Protein AF-A0A554FVM1-F1 (afdb_monomer_lite)

Secondary structure (DSSP, 8-state):
----------S-THHHHHHHHHHSTT--HHHHHHHHHHHHHHHHHHHHIIIIIHHHS-HHHHHHHHHHHHHHHHHHHHHHHHHHHH-SHHHHHHHHHHHHHHHHHHHHSPP----

Foldseek 3Di:
DDDPPPDPDDLPLLLVVLVCLLPDPPRDPLLNVLSVLLNVLSVVLVVCCVPAVVVPHDPVVNVVSSVLSSVLSVQLVVCVVCCVPVNCPSNSVSSVVSSVSSVVVVVPGDDPDDD

Structure (mmCIF, N/CA/C/O backbone):
data_AF-A0A554FVM1-F1
#
_entry.id   AF-A0A554FVM1-F1
#
loop_
_atom_site.group_PDB
_atom_site.id
_atom_site.type_symbol
_atom_site.label_atom_id
_atom_site.label_alt_id
_atom_site.label_comp_id
_atom_site.label_asym_id
_atom_site.label_entity_id
_atom_site.label_seq_id
_atom_site.pdbx_PDB_ins_code
_atom_site.Cartn_x
_atom_site.Cartn_y
_atom_site.Cartn_z
_atom_site.occupancy
_atom_site.B_iso_or_equiv
_atom_site.auth_seq_id
_atom_site.auth_comp_id
_atom_site.auth_asym_id
_atom_site.auth_atom_id
_atom_site.pdbx_PDB_model_num
ATOM 1 N N . MET A 1 1 ? -6.309 37.032 -1.388 1.00 38.69 1 MET A N 1
ATOM 2 C CA . MET A 1 1 ? -5.911 36.018 -2.388 1.00 38.69 1 MET A CA 1
ATOM 3 C C . MET A 1 1 ? -6.063 34.663 -1.726 1.00 38.69 1 MET A C 1
ATOM 5 O O . MET A 1 1 ? -5.472 34.446 -0.675 1.00 38.69 1 MET A O 1
ATOM 9 N N . GLY A 1 2 ? -7.016 33.871 -2.220 1.00 38.38 2 GLY A N 1
ATOM 10 C CA . GLY A 1 2 ? -7.558 32.701 -1.531 1.00 38.38 2 GLY A CA 1
ATOM 11 C C . GLY A 1 2 ? -6.527 31.593 -1.371 1.00 38.38 2 GLY A C 1
ATOM 12 O O . GLY A 1 2 ? -5.893 31.194 -2.341 1.00 38.38 2 GLY A O 1
ATOM 13 N N . LYS A 1 3 ? -6.384 31.103 -0.137 1.00 37.88 3 LYS A N 1
ATOM 14 C CA . LYS A 1 3 ? -5.730 29.831 0.161 1.00 37.88 3 LYS A CA 1
ATOM 15 C C . LYS A 1 3 ? -6.558 28.744 -0.522 1.00 37.88 3 LYS A C 1
ATOM 17 O O . LYS A 1 3 ? -7.665 28.456 -0.075 1.00 37.88 3 LYS A O 1
ATOM 22 N N . THR A 1 4 ? -6.075 28.196 -1.630 1.00 41.84 4 THR A N 1
ATOM 23 C CA . THR A 1 4 ? -6.631 26.963 -2.183 1.00 41.84 4 THR A CA 1
ATOM 24 C C . THR A 1 4 ? -6.373 25.870 -1.162 1.00 41.84 4 THR A C 1
ATOM 26 O O . THR A 1 4 ? -5.221 25.527 -0.902 1.00 41.84 4 THR A O 1
ATOM 29 N N . ALA A 1 5 ? -7.449 25.396 -0.539 1.00 42.16 5 ALA A N 1
ATOM 30 C CA . ALA A 1 5 ? -7.459 24.162 0.219 1.00 42.16 5 ALA A CA 1
ATOM 31 C C . ALA A 1 5 ? -6.866 23.073 -0.681 1.00 42.16 5 ALA A C 1
ATOM 33 O O . ALA A 1 5 ? -7.469 22.712 -1.692 1.00 42.16 5 ALA A O 1
ATOM 34 N N . GLN A 1 6 ? -5.645 22.633 -0.371 1.00 41.78 6 GLN A N 1
ATOM 35 C CA . GLN A 1 6 ? -5.111 21.412 -0.952 1.00 41.78 6 GLN A CA 1
ATOM 36 C C . GLN A 1 6 ? -6.034 20.290 -0.496 1.00 41.78 6 GLN A C 1
ATOM 38 O O . GLN A 1 6 ? -6.340 20.169 0.690 1.00 41.78 6 GLN A O 1
ATOM 43 N N . SER A 1 7 ? -6.565 19.592 -1.491 1.00 36.59 7 SER A N 1
ATOM 44 C CA . SER A 1 7 ? -7.558 18.544 -1.376 1.00 36.59 7 SER A CA 1
ATOM 45 C C . SER A 1 7 ? -7.249 17.618 -0.210 1.00 36.59 7 SER A C 1
ATOM 47 O O . SER A 1 7 ? -6.188 17.008 -0.143 1.00 36.59 7 SER A O 1
ATOM 49 N N . ASN A 1 8 ? -8.219 17.524 0.688 1.00 40.12 8 ASN A N 1
ATOM 50 C CA . ASN A 1 8 ? -8.319 16.496 1.704 1.00 40.12 8 ASN A CA 1
ATOM 51 C C . ASN A 1 8 ? -8.626 15.169 0.973 1.00 40.12 8 ASN A C 1
ATOM 53 O O . ASN A 1 8 ? -9.784 14.758 0.907 1.00 40.12 8 ASN A O 1
ATOM 57 N N . GLU A 1 9 ? -7.642 14.577 0.289 1.00 41.75 9 GLU A N 1
ATOM 58 C CA . GLU A 1 9 ? -7.761 13.211 -0.228 1.00 41.75 9 GLU A CA 1
ATOM 59 C C . GLU A 1 9 ? -7.440 12.241 0.915 1.00 41.75 9 GLU A C 1
ATOM 61 O O . GLU A 1 9 ? -6.443 12.379 1.612 1.00 41.75 9 GLU A O 1
ATOM 66 N N . SER A 1 10 ? -8.390 11.337 1.149 1.00 41.72 10 SER A N 1
ATOM 67 C CA . SER A 1 10 ? -8.428 10.334 2.216 1.00 41.72 10 SER A CA 1
ATOM 68 C C . SER A 1 10 ? -7.148 9.478 2.281 1.00 41.72 10 SER A C 1
ATOM 70 O O . SER A 1 10 ? -6.550 9.268 1.226 1.00 41.72 10 SER A O 1
ATOM 72 N N . PRO A 1 11 ? -6.807 8.911 3.461 1.00 43.34 11 PRO A N 1
ATOM 73 C CA . PRO A 1 11 ? -5.631 8.056 3.758 1.00 43.34 11 PRO A CA 1
ATOM 74 C C . PRO A 1 11 ? -5.548 6.697 3.017 1.00 43.34 11 PRO A C 1
ATOM 76 O O . PRO A 1 11 ? -5.042 5.734 3.575 1.00 43.34 11 PRO A O 1
ATOM 79 N N . PHE A 1 12 ? -6.100 6.613 1.802 1.00 50.78 12 PHE A N 1
ATOM 80 C CA . PHE A 1 12 ? -6.219 5.412 0.958 1.00 50.78 12 PHE A CA 1
ATOM 81 C C . PHE A 1 12 ? -5.737 5.703 -0.470 1.00 50.78 12 PHE A C 1
ATOM 83 O O . PHE A 1 12 ? -6.337 5.276 -1.467 1.00 50.78 12 PHE A O 1
ATOM 90 N N . GLY A 1 13 ? -4.681 6.514 -0.597 1.00 63.88 13 GLY A N 1
ATOM 91 C CA . GLY A 1 13 ? -4.123 6.939 -1.885 1.00 63.88 13 GLY A CA 1
ATOM 92 C C . GLY A 1 13 ? -3.671 5.759 -2.755 1.00 63.88 13 GLY A C 1
ATOM 93 O O . GLY A 1 13 ? -3.653 5.847 -3.992 1.00 63.88 13 GLY A O 1
ATOM 94 N N . LEU A 1 14 ? -3.400 4.617 -2.122 1.00 80.31 14 LEU A N 1
ATOM 95 C CA . LEU A 1 14 ? -3.029 3.373 -2.783 1.00 80.31 14 LEU A CA 1
ATOM 96 C C . LEU A 1 14 ? -4.122 2.815 -3.703 1.00 80.31 14 LEU A C 1
ATOM 98 O O . LEU A 1 14 ? -3.792 2.307 -4.777 1.00 80.31 14 LEU A O 1
ATOM 102 N N . GLN A 1 15 ? -5.409 2.981 -3.387 1.00 83.75 15 GLN A N 1
ATOM 103 C CA . GLN A 1 15 ? -6.500 2.396 -4.186 1.00 83.75 15 GLN A CA 1
ATOM 104 C C . GLN A 1 15 ? -6.562 2.935 -5.620 1.00 83.75 15 GLN A C 1
ATOM 106 O O . GLN A 1 15 ? -7.001 2.242 -6.536 1.00 83.75 15 GLN A O 1
ATOM 111 N N . LYS A 1 16 ? -6.097 4.168 -5.847 1.00 86.31 16 LYS A N 1
ATOM 112 C CA . LYS A 1 16 ? -5.977 4.742 -7.198 1.00 86.31 16 LYS A CA 1
ATOM 113 C C . LYS A 1 16 ? -4.613 4.450 -7.819 1.00 86.31 16 LYS A C 1
ATOM 115 O O . LYS A 1 16 ? -4.507 4.269 -9.034 1.00 86.31 16 LYS A O 1
ATOM 120 N N . LEU A 1 17 ? -3.566 4.432 -6.997 1.00 90.88 17 LEU A N 1
ATOM 121 C CA . LEU A 1 17 ? -2.189 4.300 -7.447 1.00 90.88 17 LEU A CA 1
ATOM 122 C C . LEU A 1 17 ? -1.836 2.862 -7.855 1.00 90.88 17 LEU A C 1
ATOM 124 O O . LEU A 1 17 ? -1.295 2.655 -8.940 1.00 90.88 17 LEU A O 1
ATOM 128 N N . LEU A 1 18 ? -2.156 1.869 -7.025 1.00 94.50 18 LEU A N 1
ATOM 129 C CA . LEU A 1 18 ? -1.781 0.469 -7.241 1.00 94.50 18 LEU A CA 1
ATOM 130 C C . LEU A 1 18 ? -2.378 -0.114 -8.536 1.00 94.50 18 LEU A C 1
ATOM 132 O O . LEU A 1 18 ? -1.616 -0.702 -9.311 1.00 94.50 18 LEU A O 1
ATOM 136 N N . PRO A 1 19 ? -3.665 0.114 -8.887 1.00 94.50 19 PRO A N 1
ATOM 137 C CA . PRO A 1 19 ? -4.202 -0.310 -10.185 1.00 94.50 19 PRO A CA 1
ATOM 138 C C . PRO A 1 19 ? -3.488 0.315 -11.380 1.00 94.50 19 PRO A C 1
ATOM 140 O O . PRO A 1 19 ? -3.272 -0.338 -12.406 1.00 94.50 19 PRO A O 1
ATOM 143 N N . ARG A 1 20 ? -3.068 1.575 -11.242 1.00 93.19 20 ARG A N 1
ATOM 144 C CA . ARG A 1 20 ? -2.275 2.251 -12.264 1.00 93.19 20 ARG A CA 1
ATOM 145 C C . ARG A 1 20 ? -0.891 1.617 -12.400 1.00 93.19 20 ARG A C 1
ATOM 147 O O . ARG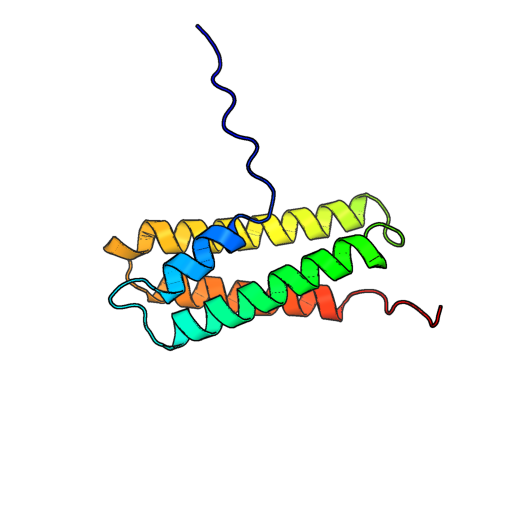 A 1 20 ? -0.445 1.415 -13.522 1.00 93.19 20 ARG A O 1
ATOM 154 N N . MET A 1 21 ? -0.240 1.241 -11.296 1.00 93.94 21 MET A N 1
ATOM 155 C CA . MET A 1 21 ? 1.044 0.529 -11.352 1.00 93.94 21 MET A CA 1
ATOM 156 C C . MET A 1 21 ? 0.930 -0.808 -12.086 1.00 93.94 21 MET A C 1
ATOM 158 O O . MET A 1 21 ? 1.782 -1.128 -12.912 1.00 93.94 21 MET A O 1
ATOM 162 N N . MET A 1 22 ? -0.136 -1.568 -11.817 1.00 95.56 22 MET A N 1
ATOM 163 C CA . MET A 1 22 ? -0.369 -2.886 -12.422 1.00 95.56 22 MET A CA 1
ATOM 164 C C . MET A 1 22 ? -0.598 -2.833 -13.938 1.00 95.56 22 MET A C 1
ATOM 166 O O . MET A 1 22 ? -0.376 -3.823 -14.630 1.00 95.56 22 MET A O 1
ATOM 170 N N . THR A 1 23 ? -1.057 -1.691 -14.451 1.00 94.62 23 THR A N 1
ATOM 171 C CA . THR A 1 23 ? -1.387 -1.491 -15.870 1.00 94.62 23 THR A CA 1
ATOM 172 C C . THR A 1 23 ? -0.339 -0.666 -16.622 1.00 94.62 23 THR A C 1
ATOM 174 O O . THR A 1 23 ? -0.468 -0.461 -17.829 1.00 94.62 23 THR A O 1
ATOM 177 N N . GLU A 1 24 ? 0.715 -0.212 -15.940 1.00 94.25 24 GLU A N 1
ATOM 178 C CA . GLU A 1 24 ? 1.754 0.628 -16.528 1.00 94.25 24 GLU A CA 1
ATOM 179 C C . GLU A 1 24 ? 2.640 -0.167 -17.505 1.00 94.25 24 GLU A C 1
ATOM 181 O O . GLU A 1 24 ? 3.183 -1.222 -17.151 1.00 94.25 24 GLU A O 1
ATOM 186 N N . PRO A 1 25 ? 2.866 0.347 -18.727 1.00 94.19 25 PRO A N 1
ATOM 187 C CA . PRO A 1 25 ? 3.782 -0.277 -19.670 1.00 94.19 25 PRO A CA 1
ATOM 188 C C . PRO A 1 25 ? 5.196 -0.416 -19.092 1.00 94.19 25 PRO A C 1
ATOM 190 O O . PRO A 1 25 ? 5.796 0.547 -18.620 1.00 94.19 25 PRO A O 1
ATOM 193 N N . GLY A 1 26 ? 5.750 -1.626 -19.163 1.00 92.19 26 GLY A N 1
ATOM 194 C CA . GLY A 1 26 ? 7.094 -1.912 -18.656 1.00 92.19 26 GLY A CA 1
ATOM 195 C C . GLY A 1 26 ? 7.176 -2.131 -17.144 1.00 92.19 26 GLY A C 1
ATOM 196 O O . GLY A 1 26 ? 8.287 -2.246 -16.627 1.00 92.19 26 GLY A O 1
ATOM 197 N N . ALA A 1 27 ? 6.042 -2.223 -16.439 1.00 94.50 27 ALA A N 1
ATOM 198 C CA . ALA A 1 27 ? 6.020 -2.675 -15.053 1.00 94.50 27 ALA A CA 1
ATOM 199 C C . ALA A 1 27 ? 6.589 -4.102 -14.933 1.00 94.50 27 ALA A C 1
ATOM 201 O O . ALA A 1 27 ? 6.135 -5.009 -15.639 1.00 94.50 27 ALA A O 1
ATOM 202 N N . PRO A 1 28 ? 7.583 -4.343 -14.058 1.00 96.75 28 PRO A N 1
ATOM 203 C CA . PRO A 1 28 ? 8.106 -5.682 -13.847 1.00 96.75 28 PRO A CA 1
ATOM 204 C C . PRO A 1 28 ? 7.068 -6.536 -13.116 1.00 96.75 28 PRO A C 1
ATOM 206 O O . PRO A 1 28 ? 6.360 -6.051 -12.234 1.00 96.75 28 PRO A O 1
ATOM 209 N N . ALA A 1 29 ? 7.032 -7.837 -13.417 1.00 96.50 29 ALA A N 1
ATOM 210 C CA . ALA A 1 29 ? 6.062 -8.765 -12.831 1.00 96.50 29 ALA A CA 1
ATOM 211 C C . ALA A 1 29 ? 6.037 -8.721 -11.293 1.00 96.50 29 ALA A C 1
ATOM 213 O O . ALA A 1 29 ? 4.965 -8.767 -10.701 1.00 96.50 29 ALA A O 1
ATOM 214 N N . ARG A 1 30 ? 7.199 -8.551 -10.643 1.00 96.12 30 ARG A N 1
ATOM 215 C CA . ARG A 1 30 ? 7.272 -8.414 -9.179 1.00 96.12 30 ARG A CA 1
ATOM 216 C C . ARG A 1 30 ? 6.542 -7.172 -8.650 1.00 96.12 30 ARG A C 1
ATOM 218 O O . ARG A 1 30 ? 5.871 -7.277 -7.634 1.00 96.12 30 ARG A O 1
ATOM 225 N N . ALA A 1 31 ? 6.605 -6.032 -9.350 1.00 95.88 31 ALA A N 1
ATOM 226 C CA . ALA A 1 31 ? 5.888 -4.819 -8.944 1.00 95.88 31 ALA A CA 1
ATOM 227 C C . ALA A 1 31 ? 4.378 -4.996 -9.113 1.00 95.88 31 ALA A C 1
ATOM 229 O O . ALA A 1 31 ? 3.616 -4.578 -8.252 1.00 95.88 31 ALA A O 1
ATOM 230 N N . ILE A 1 32 ? 3.950 -5.656 -10.195 1.00 97.44 32 ILE A N 1
ATOM 231 C CA . ILE A 1 32 ? 2.535 -5.965 -10.438 1.00 97.44 32 ILE A CA 1
ATOM 232 C C . ILE A 1 32 ? 1.995 -6.876 -9.329 1.00 97.44 32 ILE A C 1
ATOM 234 O O . ILE A 1 32 ? 0.951 -6.585 -8.752 1.00 97.44 32 ILE A O 1
ATOM 238 N N . THR A 1 33 ? 2.715 -7.954 -9.002 1.00 97.50 33 THR A N 1
ATOM 239 C CA . THR A 1 33 ? 2.333 -8.875 -7.923 1.00 97.50 33 THR A CA 1
ATOM 240 C C . THR A 1 33 ? 2.274 -8.160 -6.577 1.00 97.50 33 THR A C 1
ATOM 242 O O . THR A 1 33 ? 1.255 -8.256 -5.898 1.00 97.50 33 THR A O 1
ATOM 245 N N . ALA A 1 34 ? 3.309 -7.392 -6.224 1.00 96.38 34 ALA A N 1
ATOM 246 C CA . ALA A 1 34 ? 3.355 -6.680 -4.951 1.00 96.38 34 ALA A CA 1
ATOM 247 C C . ALA A 1 34 ? 2.261 -5.605 -4.845 1.00 96.38 34 ALA A C 1
ATOM 249 O O . ALA A 1 34 ? 1.638 -5.467 -3.798 1.00 96.38 34 ALA A O 1
ATOM 250 N N . ALA A 1 35 ? 1.965 -4.888 -5.934 1.00 96.50 35 ALA A N 1
ATOM 251 C CA . ALA A 1 35 ? 0.872 -3.920 -5.968 1.00 96.50 35 ALA A CA 1
ATOM 252 C C . ALA A 1 35 ? -0.501 -4.584 -5.792 1.00 96.50 35 ALA A C 1
ATOM 254 O O . ALA A 1 35 ? -1.348 -4.040 -5.089 1.00 96.50 35 ALA A O 1
ATOM 255 N N . ARG A 1 36 ? -0.725 -5.765 -6.386 1.00 96.38 36 ARG A N 1
ATOM 256 C CA . ARG A 1 36 ? -1.963 -6.531 -6.176 1.00 96.38 36 ARG A CA 1
ATOM 257 C C . ARG A 1 36 ? -2.101 -6.982 -4.725 1.00 96.38 36 ARG A C 1
ATOM 259 O O . ARG A 1 36 ? -3.145 -6.773 -4.123 1.00 96.38 36 ARG A O 1
ATOM 266 N N . GLU A 1 37 ? -1.053 -7.589 -4.174 1.00 95.81 37 GLU A N 1
ATOM 267 C CA . GLU A 1 37 ? -1.055 -8.065 -2.787 1.00 95.81 37 GLU A CA 1
ATOM 268 C C . GLU A 1 37 ? -1.265 -6.916 -1.801 1.00 95.81 37 GLU A C 1
ATOM 270 O O . GLU A 1 37 ? -1.995 -7.068 -0.826 1.00 95.81 37 GLU A O 1
ATOM 275 N N . LEU A 1 38 ? -0.672 -5.750 -2.073 1.00 95.06 38 LEU A N 1
ATOM 276 C CA . LEU A 1 38 ? -0.811 -4.594 -1.202 1.00 95.06 38 LEU A CA 1
ATOM 277 C C . LEU A 1 38 ? -2.220 -4.009 -1.271 1.00 95.06 38 LEU A C 1
ATOM 279 O O . LEU A 1 38 ? -2.737 -3.608 -0.238 1.00 95.06 38 LEU A O 1
ATOM 283 N N . LEU A 1 39 ? -2.863 -4.022 -2.442 1.00 93.69 39 LEU A N 1
ATOM 284 C CA . LEU A 1 39 ? -4.257 -3.600 -2.590 1.00 93.69 39 LEU A CA 1
ATOM 285 C C . LEU A 1 39 ? -5.203 -4.497 -1.775 1.00 93.69 39 LEU A C 1
ATOM 287 O O . LEU A 1 39 ? -6.047 -3.999 -1.040 1.00 93.69 39 LEU A O 1
ATOM 291 N N . GLU A 1 40 ? -5.029 -5.818 -1.851 1.00 92.00 40 GLU A N 1
ATOM 292 C CA . GLU A 1 40 ? -5.808 -6.764 -1.037 1.00 92.00 40 GLU A CA 1
ATOM 293 C C . GLU A 1 40 ? -5.547 -6.579 0.468 1.00 92.00 40 GLU A C 1
ATOM 295 O O . GLU A 1 40 ? -6.427 -6.790 1.305 1.00 92.00 40 GLU A O 1
ATOM 300 N N . LEU A 1 41 ? -4.317 -6.215 0.834 1.00 91.62 41 LEU A N 1
ATOM 301 C CA . LEU A 1 41 ? -3.922 -6.010 2.221 1.00 91.62 41 LEU A CA 1
ATOM 302 C C . LEU A 1 41 ? -4.444 -4.686 2.790 1.00 91.62 41 LEU A C 1
ATOM 304 O O . LEU A 1 41 ? -4.853 -4.669 3.948 1.00 91.62 41 LEU A O 1
ATOM 308 N N . ASP A 1 42 ? -4.469 -3.630 1.979 1.00 89.94 42 ASP A N 1
ATOM 309 C CA . ASP A 1 42 ? -5.061 -2.323 2.279 1.00 89.94 42 ASP A CA 1
ATOM 310 C C . ASP A 1 42 ? -6.551 -2.470 2.622 1.00 89.94 42 ASP A C 1
ATOM 312 O O . ASP A 1 42 ? -6.978 -2.112 3.716 1.00 89.94 42 ASP A O 1
ATOM 316 N N . GLU A 1 43 ? -7.322 -3.170 1.781 1.00 89.31 43 GLU A N 1
ATOM 317 C CA . GLU A 1 43 ? -8.742 -3.454 2.051 1.00 89.31 43 GLU A CA 1
ATOM 318 C C . GLU A 1 43 ? -8.954 -4.223 3.370 1.00 89.31 43 GLU A C 1
ATOM 320 O O . GLU A 1 43 ? -9.917 -4.000 4.115 1.00 89.31 43 GLU A O 1
ATOM 325 N N . ARG A 1 44 ? -8.046 -5.152 3.689 1.00 89.81 44 ARG A N 1
ATOM 326 C CA . ARG A 1 44 ? -8.087 -5.902 4.952 1.00 89.81 44 ARG A CA 1
ATOM 327 C C . ARG A 1 44 ? -7.715 -5.032 6.146 1.00 89.81 44 ARG A C 1
ATOM 329 O O . ARG A 1 44 ? -8.304 -5.218 7.215 1.00 89.81 44 ARG A O 1
ATOM 336 N N . LEU A 1 45 ? -6.754 -4.125 5.984 1.00 88.62 45 LEU A N 1
ATOM 337 C CA . LEU A 1 45 ? -6.356 -3.163 7.004 1.00 88.62 45 LEU A CA 1
ATOM 338 C C . LEU A 1 45 ? -7.511 -2.210 7.311 1.00 88.62 45 LEU A C 1
ATOM 340 O O . LEU A 1 45 ? -7.826 -2.029 8.485 1.00 88.62 45 LEU A O 1
ATOM 344 N N . ASP A 1 46 ? -8.219 -1.726 6.292 1.00 88.19 46 ASP A N 1
ATOM 345 C CA . ASP A 1 46 ? -9.423 -0.899 6.431 1.00 88.19 46 ASP A CA 1
ATOM 346 C C . ASP A 1 46 ? -10.516 -1.603 7.211 1.00 88.19 46 ASP A C 1
ATOM 348 O O . ASP A 1 46 ? -11.072 -1.071 8.181 1.00 88.19 46 ASP A O 1
ATOM 352 N N . HIS A 1 47 ? -10.815 -2.836 6.806 1.00 89.19 47 HIS A N 1
ATOM 353 C CA . HIS A 1 47 ? -11.822 -3.630 7.480 1.00 89.19 47 HIS A CA 1
ATOM 354 C C . HIS A 1 47 ? -11.448 -3.859 8.946 1.00 89.19 47 HIS A C 1
ATOM 356 O O . HIS A 1 47 ? -12.271 -3.632 9.837 1.00 89.19 47 HIS A O 1
ATOM 362 N N . TRP A 1 48 ? -10.205 -4.261 9.215 1.00 89.38 48 TRP A N 1
ATOM 363 C CA . TRP A 1 48 ? -9.701 -4.440 10.573 1.00 89.38 48 TRP A CA 1
ATOM 364 C C . TRP A 1 48 ? -9.748 -3.138 11.380 1.00 89.38 48 TRP A C 1
ATOM 366 O O . TRP A 1 48 ? -10.184 -3.142 12.534 1.00 89.38 48 TRP A O 1
ATOM 376 N N . PHE A 1 49 ? -9.356 -2.015 10.783 1.00 88.56 49 PHE A N 1
ATOM 377 C CA . PHE A 1 49 ? -9.337 -0.724 11.452 1.00 88.56 49 PHE A CA 1
ATOM 378 C C . PHE A 1 49 ? -10.743 -0.327 11.910 1.00 88.56 49 PHE A C 1
ATOM 380 O O . PHE A 1 49 ? -10.946 0.063 13.059 1.00 88.56 49 PHE A O 1
ATOM 387 N N . LEU A 1 50 ? -11.739 -0.479 11.037 1.00 89.00 50 LEU A N 1
ATOM 388 C CA . LEU A 1 50 ? -13.120 -0.103 11.333 1.00 89.00 50 LEU A CA 1
ATOM 389 C C . LEU A 1 50 ? -13.816 -1.063 12.303 1.00 89.00 50 LEU A C 1
ATOM 391 O O . LEU A 1 50 ? -14.610 -0.612 13.131 1.00 89.00 50 LEU A O 1
ATOM 395 N N . THR A 1 51 ? -13.542 -2.365 12.202 1.00 88.81 51 THR A N 1
ATOM 396 C CA . THR A 1 51 ? -14.266 -3.402 12.961 1.00 88.81 51 THR A CA 1
ATOM 397 C C . THR A 1 51 ? -13.601 -3.788 14.274 1.00 88.81 51 THR A C 1
ATOM 399 O O . THR A 1 51 ? -14.297 -4.131 15.227 1.00 88.81 51 THR A O 1
ATOM 402 N N . VAL A 1 52 ? -12.273 -3.711 14.347 1.00 87.19 52 VAL A N 1
ATOM 403 C CA . VAL A 1 52 ? -11.489 -4.142 15.507 1.00 87.19 52 VAL A CA 1
ATOM 404 C C . VAL A 1 52 ? -10.765 -2.962 16.126 1.00 87.19 52 VAL A C 1
ATOM 406 O O . VAL A 1 52 ? -10.956 -2.699 17.311 1.00 87.19 52 VAL A O 1
ATOM 409 N N . ALA A 1 53 ? -9.958 -2.223 15.362 1.00 85.88 53 ALA A N 1
ATOM 410 C CA . ALA A 1 53 ? -9.088 -1.208 15.948 1.00 85.88 53 ALA A CA 1
ATOM 411 C C . ALA A 1 53 ? -9.900 -0.073 16.582 1.00 85.88 53 ALA A C 1
ATOM 413 O O . ALA A 1 53 ? -9.756 0.205 17.768 1.00 85.88 53 ALA A O 1
ATOM 414 N N . LYS A 1 54 ? -10.794 0.558 15.816 1.00 86.44 54 LYS A N 1
ATOM 415 C CA . LYS A 1 54 ? -11.563 1.731 16.244 1.00 86.44 54 LYS A CA 1
ATOM 416 C C . LYS A 1 54 ? -12.435 1.474 17.487 1.00 86.44 54 LYS A C 1
ATOM 418 O O . LYS A 1 54 ? -12.505 2.371 18.324 1.00 86.44 54 LYS A O 1
ATOM 423 N N . PRO A 1 55 ? -13.077 0.300 17.658 1.00 87.81 55 PRO A N 1
ATOM 424 C CA . PRO A 1 55 ? -13.818 -0.003 18.885 1.00 87.81 55 PRO A CA 1
ATOM 425 C C . PRO A 1 55 ? -12.956 -0.420 20.088 1.00 87.81 55 PRO A C 1
ATOM 427 O O . PRO A 1 55 ? -13.431 -0.313 21.216 1.00 87.81 55 PRO A O 1
ATOM 430 N N . THR A 1 56 ? -11.738 -0.940 19.875 1.00 86.12 56 THR A N 1
ATOM 431 C CA . THR A 1 56 ? -10.948 -1.597 20.942 1.00 86.12 56 THR A CA 1
ATOM 432 C C . THR A 1 56 ? -9.681 -0.853 21.357 1.00 86.12 56 THR A C 1
ATOM 434 O O . THR A 1 56 ? -9.219 -1.016 22.487 1.00 86.12 56 THR A O 1
ATOM 437 N N . LEU A 1 57 ? -9.093 -0.052 20.469 1.00 85.19 57 LEU A N 1
ATOM 438 C CA . LEU A 1 57 ? -7.850 0.668 20.717 1.00 85.19 57 LEU A CA 1
ATOM 439 C C . LEU A 1 57 ? -8.120 2.086 21.226 1.00 85.19 57 LEU A C 1
ATOM 441 O O . LEU A 1 57 ? -9.056 2.760 20.802 1.00 85.19 57 LEU A O 1
ATOM 445 N N . GLY A 1 58 ? -7.245 2.553 22.119 1.00 87.81 58 GLY A N 1
ATOM 446 C CA . GLY A 1 58 ? -7.201 3.957 22.519 1.00 87.81 58 GLY A CA 1
ATOM 447 C C . GLY A 1 58 ? -6.765 4.876 21.367 1.00 87.81 58 GLY A C 1
ATOM 448 O O . GLY A 1 58 ? -6.129 4.412 20.413 1.00 87.81 58 GLY A O 1
ATOM 449 N N . PRO A 1 59 ? -7.067 6.182 21.457 1.00 88.94 59 PRO A N 1
ATOM 450 C CA . PRO A 1 59 ? -6.806 7.147 20.391 1.00 88.94 59 PRO A CA 1
ATOM 451 C C . PRO A 1 59 ? -5.327 7.229 19.994 1.00 88.94 59 PRO A C 1
ATOM 453 O O . PRO A 1 59 ? -5.036 7.341 18.807 1.00 88.94 59 PRO A O 1
ATOM 456 N N . GLU A 1 60 ? -4.386 7.097 20.934 1.00 88.44 60 GLU A N 1
ATOM 457 C CA . GLU A 1 60 ? -2.949 7.143 20.627 1.00 88.44 60 GLU A CA 1
ATOM 458 C C . GLU A 1 60 ? -2.515 5.969 19.741 1.00 88.44 60 GLU A C 1
ATOM 460 O O . GLU A 1 60 ? -1.696 6.128 18.840 1.00 88.44 60 GLU A O 1
ATOM 465 N N . ARG A 1 61 ? -3.089 4.781 19.966 1.00 86.62 61 ARG A N 1
ATOM 466 C CA . ARG A 1 61 ? -2.791 3.593 19.154 1.00 86.62 61 ARG A CA 1
ATOM 467 C C . ARG A 1 61 ? -3.434 3.670 17.775 1.00 86.62 61 ARG A C 1
ATOM 469 O O . ARG A 1 61 ? -2.832 3.212 16.813 1.00 86.62 61 ARG A O 1
ATOM 476 N N . LEU A 1 62 ? -4.632 4.246 17.675 1.00 87.88 62 LEU A N 1
ATOM 477 C CA . LEU A 1 62 ? -5.282 4.485 16.385 1.00 87.88 62 LEU A CA 1
ATOM 478 C C . LEU A 1 62 ? -4.487 5.475 15.536 1.00 87.88 62 LEU A C 1
ATOM 480 O O . LEU A 1 62 ? -4.288 5.225 14.353 1.00 87.88 62 LEU A O 1
ATOM 484 N N . LEU A 1 63 ? -4.001 6.558 16.146 1.00 89.69 63 LEU A N 1
ATOM 485 C CA . LEU A 1 63 ? -3.138 7.525 15.471 1.00 89.69 63 LEU A CA 1
ATOM 486 C C . LEU A 1 63 ? -1.846 6.874 14.979 1.00 89.69 63 LEU A C 1
ATOM 488 O O . LEU A 1 63 ? -1.507 7.050 13.819 1.00 89.69 63 LEU A O 1
ATOM 492 N N . ALA A 1 64 ? -1.192 6.049 15.802 1.00 88.75 64 ALA A N 1
ATOM 493 C CA . ALA A 1 64 ? 0.023 5.348 15.388 1.00 88.75 64 ALA A CA 1
ATOM 494 C C . ALA A 1 64 ? -0.191 4.455 14.148 1.00 88.75 64 ALA A C 1
ATOM 496 O O . ALA A 1 64 ? 0.650 4.432 13.255 1.00 88.75 64 ALA A O 1
ATOM 497 N N . VAL A 1 65 ? -1.328 3.753 14.065 1.00 88.06 65 VAL A N 1
ATOM 498 C CA . VAL A 1 65 ? -1.683 2.935 12.890 1.00 88.06 65 VAL A CA 1
ATOM 499 C C . VAL A 1 65 ? -1.901 3.803 11.649 1.00 88.06 65 VAL A C 1
ATOM 501 O O . VAL A 1 65 ? -1.428 3.456 10.567 1.00 88.06 65 VAL A O 1
ATOM 504 N N . LEU A 1 66 ? -2.618 4.921 11.794 1.00 89.44 66 LEU A N 1
ATOM 505 C CA . LEU A 1 66 ? -2.876 5.840 10.684 1.00 89.44 66 LEU A CA 1
ATOM 506 C C . LEU A 1 66 ? -1.579 6.492 10.187 1.00 89.44 66 LEU A C 1
ATOM 508 O O . LEU A 1 66 ? -1.344 6.514 8.985 1.00 89.44 66 LEU A O 1
ATOM 512 N N . GLU A 1 67 ? -0.715 6.943 11.098 1.00 91.12 67 GLU A N 1
ATOM 513 C CA . GLU A 1 67 ? 0.594 7.521 10.771 1.00 91.12 67 GLU A CA 1
ATOM 514 C C . GLU A 1 67 ? 1.507 6.508 10.069 1.00 91.12 67 GLU A C 1
ATOM 516 O O . GLU A 1 67 ? 2.202 6.854 9.114 1.00 91.12 67 GLU A O 1
ATOM 521 N N . GLU A 1 68 ? 1.522 5.248 10.513 1.00 90.00 68 GLU A N 1
ATOM 522 C CA . GLU A 1 68 ? 2.292 4.197 9.840 1.00 90.00 68 GLU A CA 1
ATOM 523 C C . GLU A 1 68 ? 1.760 3.929 8.428 1.00 90.00 68 GLU A C 1
ATOM 525 O O . GLU A 1 68 ? 2.553 3.760 7.496 1.00 90.00 68 GLU A O 1
ATOM 530 N N . SER A 1 69 ? 0.435 3.938 8.269 1.00 89.94 69 SER A N 1
ATOM 531 C CA . SER A 1 69 ? -0.220 3.751 6.973 1.00 89.94 69 SER A CA 1
ATOM 532 C C . SER A 1 69 ? 0.149 4.877 6.012 1.00 89.94 69 SER A C 1
ATOM 534 O O . SER A 1 69 ? 0.687 4.609 4.940 1.00 89.94 69 SER A O 1
ATOM 536 N N . GLU A 1 70 ? 0.006 6.131 6.446 1.00 91.06 70 GLU A N 1
ATOM 537 C CA . GLU A 1 70 ? 0.380 7.324 5.678 1.00 91.06 70 GLU A CA 1
ATOM 538 C C . GLU A 1 70 ? 1.857 7.291 5.247 1.00 91.06 70 GLU A C 1
ATOM 540 O O . GLU A 1 70 ? 2.181 7.533 4.085 1.00 91.06 70 GLU A O 1
ATOM 545 N N . GLN A 1 71 ? 2.771 6.886 6.138 1.00 91.81 71 GLN A N 1
ATOM 546 C CA . GLN A 1 71 ? 4.193 6.757 5.796 1.00 91.81 71 GLN A CA 1
ATOM 547 C C . GLN A 1 71 ? 4.466 5.714 4.704 1.00 91.81 71 GLN A C 1
ATOM 549 O O . GLN A 1 71 ? 5.409 5.879 3.920 1.00 91.81 71 GLN A O 1
ATOM 554 N N . VAL A 1 72 ? 3.697 4.622 4.672 1.00 92.94 72 VAL A N 1
ATOM 555 C CA . VAL A 1 72 ? 3.788 3.606 3.614 1.00 92.94 72 VAL A CA 1
ATOM 556 C C . VAL A 1 72 ? 3.279 4.172 2.295 1.00 92.94 72 VAL A C 1
ATOM 558 O O . VAL A 1 72 ? 3.984 4.066 1.286 1.00 92.94 72 VAL A O 1
ATOM 561 N N . GLU A 1 73 ? 2.111 4.816 2.304 1.00 92.56 73 GLU A N 1
ATOM 562 C CA . GLU A 1 73 ? 1.533 5.432 1.107 1.00 92.56 73 GLU A CA 1
ATOM 563 C C . GLU A 1 73 ? 2.493 6.465 0.498 1.00 92.56 73 GLU A C 1
ATOM 565 O O . GLU A 1 73 ? 2.824 6.393 -0.689 1.00 92.56 73 GLU A O 1
ATOM 570 N N . ASP A 1 74 ? 3.040 7.357 1.326 1.00 93.56 74 ASP A N 1
ATOM 571 C CA . ASP A 1 74 ? 3.995 8.390 0.923 1.00 93.56 74 ASP A CA 1
ATOM 572 C C . ASP A 1 74 ? 5.291 7.818 0.344 1.00 93.56 74 ASP A C 1
ATOM 574 O O . ASP A 1 74 ? 5.899 8.387 -0.572 1.00 93.56 74 ASP A O 1
ATOM 578 N N . ALA A 1 75 ? 5.785 6.707 0.895 1.00 95.19 75 ALA A N 1
ATOM 579 C CA . ALA A 1 75 ? 6.978 6.050 0.373 1.00 95.19 75 ALA A CA 1
ATOM 580 C C . ALA A 1 75 ? 6.724 5.497 -1.036 1.00 95.19 75 ALA A C 1
ATOM 582 O O . ALA A 1 75 ? 7.526 5.729 -1.944 1.00 95.19 75 ALA A O 1
ATOM 583 N N . ILE A 1 76 ? 5.587 4.827 -1.228 1.00 95.94 76 ILE A N 1
ATOM 584 C CA . ILE A 1 76 ? 5.194 4.231 -2.507 1.00 95.94 76 ILE A CA 1
ATOM 585 C C . ILE A 1 76 ? 4.918 5.316 -3.551 1.00 95.94 76 ILE A C 1
ATOM 587 O O . ILE A 1 76 ? 5.408 5.216 -4.677 1.00 95.94 76 ILE A O 1
ATOM 591 N N . GLN A 1 77 ? 4.202 6.380 -3.181 1.00 95.31 77 GLN A N 1
ATOM 592 C CA . GLN A 1 77 ? 3.913 7.508 -4.066 1.00 95.31 77 GLN A CA 1
ATOM 593 C C . GLN A 1 77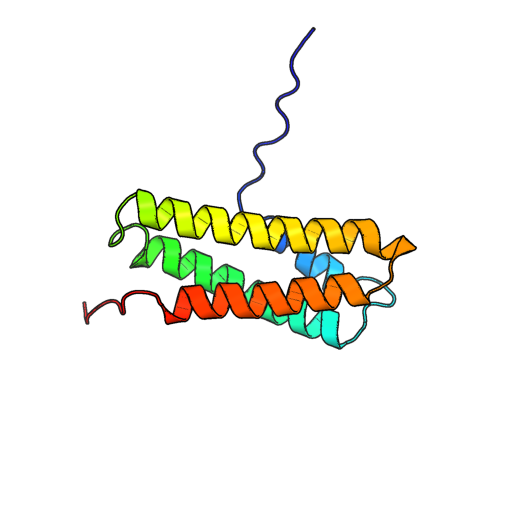 ? 5.203 8.206 -4.522 1.00 95.31 77 GLN A C 1
ATOM 595 O O . GLN A 1 77 ? 5.402 8.425 -5.717 1.00 95.31 77 GLN A O 1
ATOM 600 N N . ARG A 1 78 ? 6.147 8.470 -3.608 1.00 94.81 78 ARG A N 1
ATOM 601 C CA . ARG A 1 78 ? 7.445 9.067 -3.974 1.00 94.81 78 ARG A CA 1
ATOM 602 C C . ARG A 1 78 ? 8.263 8.174 -4.901 1.00 94.81 78 ARG A C 1
ATOM 604 O O . ARG A 1 78 ? 8.845 8.671 -5.866 1.00 94.81 78 ARG A O 1
ATOM 611 N N . ALA A 1 79 ? 8.310 6.869 -4.632 1.00 96.31 79 ALA A N 1
ATOM 612 C CA . ALA A 1 79 ? 9.006 5.924 -5.499 1.00 96.31 79 ALA A CA 1
ATOM 613 C C . ALA A 1 79 ? 8.370 5.877 -6.897 1.00 96.31 79 ALA A C 1
ATOM 615 O O . ALA A 1 79 ? 9.074 5.874 -7.908 1.00 96.31 79 ALA A O 1
ATOM 616 N N . TRP A 1 80 ? 7.038 5.902 -6.957 1.00 95.62 80 TRP A N 1
ATOM 617 C CA . TRP A 1 80 ? 6.281 5.943 -8.201 1.00 95.62 80 TRP A CA 1
ATOM 618 C C . TRP A 1 80 ? 6.557 7.193 -9.034 1.00 95.62 80 TRP A C 1
ATOM 620 O O . TRP A 1 80 ? 6.768 7.087 -10.247 1.00 95.62 80 TRP A O 1
ATOM 630 N N . ASP A 1 81 ? 6.576 8.365 -8.404 1.00 93.94 81 ASP A N 1
ATOM 631 C CA . ASP A 1 81 ? 6.816 9.636 -9.088 1.00 93.94 81 ASP A CA 1
ATOM 632 C C . ASP A 1 81 ? 8.255 9.736 -9.609 1.00 93.94 81 ASP A C 1
ATOM 634 O O . ASP A 1 81 ? 8.494 10.241 -10.707 1.00 93.94 81 ASP A O 1
ATOM 638 N N . ALA A 1 82 ? 9.217 9.168 -8.877 1.00 94.19 82 ALA A N 1
ATOM 639 C CA . ALA A 1 82 ? 10.620 9.124 -9.279 1.00 94.19 82 ALA A CA 1
ATOM 640 C C . ALA A 1 82 ? 10.944 8.037 -10.326 1.00 94.19 82 ALA A C 1
ATOM 642 O O . ALA A 1 82 ? 12.047 8.042 -10.886 1.00 94.19 82 ALA A O 1
ATOM 643 N N . ARG A 1 83 ? 10.015 7.113 -10.626 1.00 94.88 83 ARG A N 1
ATOM 644 C CA . ARG A 1 83 ? 10.297 5.897 -11.419 1.00 94.88 83 ARG A CA 1
ATOM 645 C C . ARG A 1 83 ? 10.844 6.168 -12.820 1.00 94.88 83 ARG A C 1
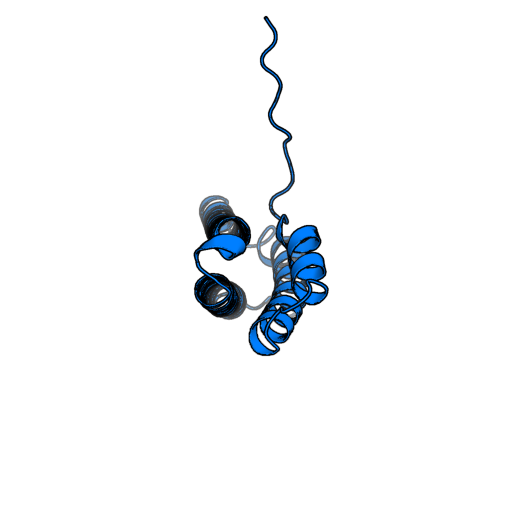ATOM 647 O O . ARG A 1 83 ? 11.615 5.373 -13.342 1.00 94.88 83 ARG A O 1
ATOM 654 N N . GLN A 1 84 ? 10.461 7.289 -13.436 1.00 93.62 84 GLN A N 1
ATOM 655 C CA . GLN A 1 84 ? 10.910 7.654 -14.788 1.00 93.62 84 GLN A CA 1
ATOM 656 C C . GLN A 1 84 ? 12.422 7.928 -14.843 1.00 93.62 84 GLN A C 1
ATOM 658 O O . GLN A 1 84 ? 13.037 7.780 -15.894 1.00 93.62 84 GLN A O 1
ATOM 663 N N . VAL A 1 85 ? 13.022 8.308 -13.710 1.00 96.31 85 VAL A N 1
ATOM 664 C CA . VAL A 1 85 ? 14.458 8.593 -13.588 1.00 96.31 85 VAL A CA 1
ATOM 665 C C . VAL A 1 85 ? 15.183 7.455 -12.871 1.00 96.31 85 VAL A C 1
ATOM 667 O O . VAL A 1 85 ? 16.248 7.032 -13.307 1.00 96.31 85 VAL A O 1
ATOM 670 N N . ALA A 1 86 ? 14.609 6.948 -11.777 1.00 94.12 86 ALA A N 1
ATOM 671 C CA . ALA A 1 86 ? 15.241 5.949 -10.914 1.00 94.12 86 ALA A CA 1
ATOM 672 C C . ALA A 1 86 ? 14.946 4.490 -11.319 1.00 94.12 86 ALA A C 1
ATOM 674 O O . ALA A 1 86 ? 15.493 3.557 -10.733 1.00 94.12 86 ALA A O 1
ATOM 675 N N . GLY A 1 87 ? 14.081 4.283 -12.314 1.00 95.62 87 GLY A N 1
ATOM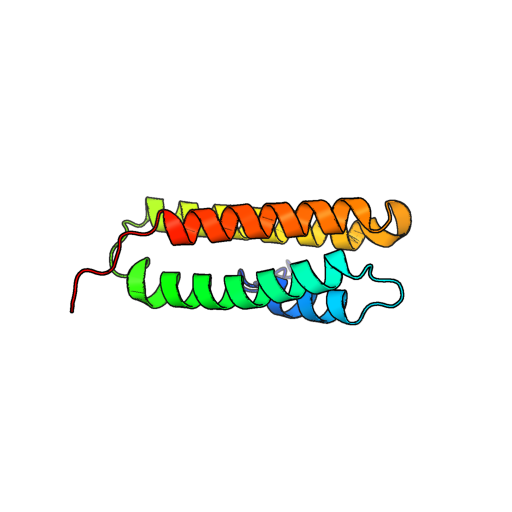 676 C CA . GLY A 1 87 ? 13.604 2.966 -12.718 1.00 95.62 87 GLY A CA 1
ATOM 677 C C . GLY A 1 87 ? 12.620 2.354 -11.719 1.00 95.62 87 GLY A C 1
ATOM 678 O O . GLY A 1 87 ? 12.091 3.015 -10.828 1.00 95.62 87 GLY A O 1
ATOM 679 N N . TRP A 1 88 ? 12.365 1.056 -11.883 1.00 96.81 88 TRP A N 1
ATOM 680 C CA . TRP A 1 88 ? 11.372 0.324 -11.090 1.00 96.81 88 TRP A CA 1
ATOM 681 C C . TRP A 1 88 ? 11.895 -0.247 -9.772 1.00 96.81 88 TRP A C 1
ATOM 683 O O . TRP A 1 88 ? 11.082 -0.651 -8.945 1.00 96.81 88 TRP A O 1
ATOM 693 N N . GLU A 1 89 ? 13.213 -0.308 -9.555 1.00 97.31 89 GLU A N 1
ATOM 694 C CA . GLU A 1 89 ? 13.777 -0.878 -8.319 1.00 97.31 89 GLU A CA 1
ATOM 695 C C . GLU A 1 89 ? 13.237 -0.187 -7.059 1.00 97.31 89 GLU A C 1
ATOM 697 O O . GLU A 1 89 ? 12.709 -0.890 -6.198 1.00 97.31 89 GLU A O 1
ATOM 702 N N . PRO A 1 90 ? 13.242 1.159 -6.954 1.00 97.44 90 PRO A N 1
ATOM 703 C CA . PRO A 1 90 ? 12.730 1.825 -5.759 1.00 97.44 90 PRO A CA 1
ATOM 704 C C . PRO A 1 90 ? 11.238 1.567 -5.537 1.00 97.44 90 PRO A C 1
ATOM 706 O O . PRO A 1 90 ? 10.808 1.421 -4.401 1.00 97.44 90 PRO A O 1
ATOM 709 N N . VAL A 1 91 ? 10.455 1.460 -6.618 1.00 96.94 91 VAL A N 1
ATOM 710 C CA . VAL A 1 91 ? 9.022 1.138 -6.539 1.00 96.94 91 VAL A CA 1
ATOM 711 C C . VAL A 1 91 ? 8.825 -0.251 -5.940 1.00 96.94 91 VAL A C 1
ATOM 713 O O . VAL A 1 91 ? 8.008 -0.415 -5.041 1.00 96.94 91 VAL A O 1
ATOM 716 N N . CYS A 1 92 ? 9.594 -1.241 -6.402 1.00 97.38 92 CYS A N 1
ATOM 717 C CA . CYS A 1 92 ? 9.499 -2.611 -5.896 1.00 97.38 92 CYS A CA 1
ATOM 718 C C . CYS A 1 92 ? 9.841 -2.669 -4.403 1.00 97.38 92 CYS A C 1
ATOM 720 O O . CYS A 1 92 ? 9.063 -3.218 -3.631 1.00 97.38 92 CYS A O 1
ATOM 722 N N . LEU A 1 93 ? 10.932 -2.017 -3.990 1.00 97.62 93 LEU A N 1
ATOM 723 C CA . LEU A 1 93 ? 11.340 -1.964 -2.585 1.00 97.62 93 LEU A CA 1
ATOM 724 C C . LEU A 1 93 ? 10.297 -1.269 -1.697 1.00 97.62 93 LEU A C 1
ATOM 726 O O . LEU A 1 93 ? 10.035 -1.721 -0.584 1.00 97.62 93 LEU A O 1
ATOM 730 N N . SER A 1 94 ? 9.677 -0.184 -2.172 1.00 97.50 94 SER A N 1
ATOM 731 C CA . SER A 1 94 ? 8.613 0.494 -1.424 1.00 97.50 94 SER A CA 1
ATOM 732 C C . SER A 1 94 ? 7.350 -0.359 -1.298 1.00 97.50 94 SER A C 1
ATOM 734 O O . SER A 1 94 ? 6.750 -0.374 -0.226 1.00 97.50 94 SER A O 1
ATOM 736 N N . LEU A 1 95 ? 6.966 -1.094 -2.347 1.00 97.19 95 LEU A N 1
ATOM 737 C CA . LEU A 1 95 ? 5.831 -2.021 -2.298 1.00 97.19 95 LEU A CA 1
ATOM 738 C C . LEU A 1 95 ? 6.094 -3.182 -1.330 1.00 97.19 95 LEU A C 1
ATOM 740 O O . LEU A 1 95 ? 5.253 -3.474 -0.486 1.00 97.19 95 LEU A O 1
ATOM 744 N N . GLU A 1 96 ? 7.270 -3.807 -1.411 1.00 96.62 96 GLU A N 1
ATOM 745 C CA . GLU A 1 96 ? 7.682 -4.903 -0.523 1.00 96.62 96 GLU A CA 1
ATOM 746 C C . GLU A 1 96 ? 7.727 -4.446 0.943 1.00 96.62 96 GLU A C 1
ATOM 748 O O . GLU A 1 96 ? 7.166 -5.105 1.819 1.00 96.62 96 GLU A O 1
ATOM 753 N N . SER A 1 97 ? 8.293 -3.266 1.215 1.00 96.50 97 SER A N 1
ATOM 754 C CA . SER A 1 97 ? 8.292 -2.693 2.564 1.00 96.50 97 SER A CA 1
ATOM 755 C C . SER A 1 97 ? 6.877 -2.381 3.069 1.00 96.50 97 SER A C 1
ATOM 757 O O . SER A 1 97 ? 6.585 -2.600 4.246 1.00 96.50 97 SER A O 1
ATOM 759 N N . GLY A 1 98 ? 5.986 -1.900 2.196 1.00 95.06 98 GLY A N 1
ATOM 760 C CA . GLY A 1 98 ? 4.579 -1.676 2.531 1.00 95.06 98 GLY A CA 1
ATOM 761 C C . GLY A 1 98 ? 3.856 -2.969 2.909 1.00 95.06 98 GLY A C 1
ATOM 762 O O . GLY A 1 98 ? 3.182 -3.020 3.939 1.00 95.06 98 GLY A O 1
ATOM 763 N N . LEU A 1 99 ? 4.071 -4.039 2.136 1.00 95.88 99 LEU A N 1
ATOM 764 C CA . LEU A 1 99 ? 3.523 -5.369 2.418 1.00 95.88 99 LEU A CA 1
ATOM 765 C C . LEU A 1 99 ? 3.962 -5.889 3.786 1.00 95.88 99 LEU A C 1
ATOM 767 O O . LEU A 1 99 ? 3.134 -6.396 4.549 1.00 95.88 99 LEU A O 1
ATOM 771 N N . GLU A 1 100 ? 5.250 -5.761 4.106 1.00 95.38 100 GLU A N 1
ATOM 772 C CA . GLU A 1 100 ? 5.798 -6.182 5.395 1.00 95.38 100 GLU A CA 1
ATOM 773 C C . GLU A 1 100 ? 5.157 -5.421 6.558 1.00 95.38 100 GLU A C 1
ATOM 775 O O . GLU A 1 100 ? 4.713 -6.049 7.524 1.00 95.38 100 GLU A O 1
ATOM 780 N N . LYS A 1 101 ? 5.059 -4.091 6.446 1.00 93.25 101 LYS A N 1
ATOM 781 C CA . LYS A 1 101 ? 4.486 -3.229 7.486 1.00 93.25 101 LYS A CA 1
ATOM 782 C C . LYS A 1 101 ? 3.011 -3.516 7.720 1.00 93.25 101 LYS A C 1
ATOM 784 O O . LYS A 1 101 ? 2.641 -3.898 8.826 1.00 93.25 101 LYS A O 1
ATOM 789 N N . PHE A 1 102 ? 2.183 -3.467 6.678 1.00 92.00 102 PHE A N 1
ATOM 790 C CA . PHE A 1 102 ? 0.743 -3.717 6.817 1.00 92.00 102 PHE A CA 1
ATOM 791 C C . PHE A 1 102 ? 0.466 -5.135 7.331 1.00 92.00 102 PHE A C 1
ATOM 793 O O . PHE A 1 102 ? -0.407 -5.350 8.178 1.00 92.00 102 PHE A O 1
ATOM 800 N N . SER A 1 103 ? 1.264 -6.116 6.897 1.00 92.12 103 SER A N 1
ATOM 801 C CA . SER A 1 103 ? 1.177 -7.481 7.417 1.00 92.12 103 SER A CA 1
ATOM 802 C C . SER A 1 103 ? 1.542 -7.553 8.900 1.00 92.12 103 SER A C 1
ATOM 804 O O . SER A 1 103 ? 0.917 -8.309 9.645 1.00 92.12 103 SER A O 1
ATOM 806 N N . ALA A 1 104 ? 2.553 -6.806 9.346 1.00 90.62 104 ALA A N 1
ATOM 807 C CA . ALA A 1 104 ? 2.944 -6.734 10.750 1.00 90.62 104 ALA A CA 1
ATOM 808 C C . ALA A 1 104 ? 1.871 -6.042 11.606 1.00 90.62 104 ALA A C 1
ATOM 810 O O . ALA A 1 104 ? 1.546 -6.541 12.689 1.00 90.62 104 ALA A O 1
ATOM 811 N N . THR A 1 105 ? 1.250 -4.971 11.106 1.00 88.25 105 THR A N 1
ATOM 812 C CA . THR A 1 105 ? 0.119 -4.299 11.762 1.00 88.25 105 THR A CA 1
ATOM 813 C C . THR A 1 105 ? -1.036 -5.277 11.980 1.00 88.25 105 THR A C 1
ATOM 815 O O . THR A 1 105 ? -1.485 -5.471 13.108 1.00 88.25 105 THR A O 1
ATOM 818 N N . LEU A 1 106 ? -1.442 -6.006 10.936 1.00 86.12 106 LEU A N 1
ATOM 819 C CA . LEU 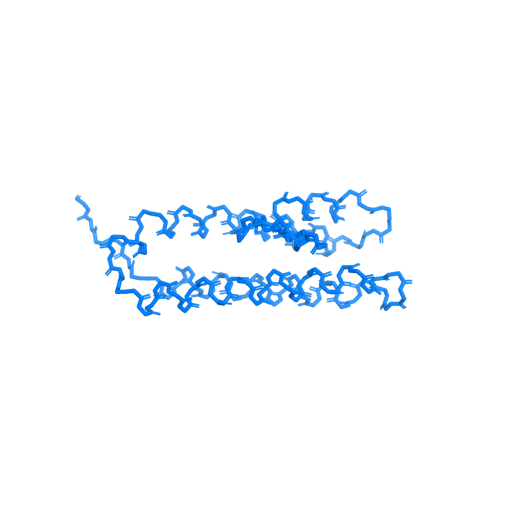A 1 106 ? -2.520 -6.996 11.030 1.00 86.12 106 LEU A CA 1
ATOM 820 C C . LEU A 1 106 ? -2.175 -8.207 11.913 1.00 86.12 106 LEU A C 1
ATOM 822 O O . LEU A 1 106 ? -3.070 -8.794 12.514 1.00 86.12 106 LEU A O 1
ATOM 826 N N . LYS A 1 107 ? -0.898 -8.596 12.020 1.00 86.25 107 LYS A N 1
ATOM 827 C CA . LYS A 1 107 ? -0.452 -9.684 12.915 1.00 86.25 107 LYS A CA 1
ATOM 828 C C . LYS A 1 107 ? -0.360 -9.261 14.380 1.00 86.25 107 LYS A C 1
ATOM 830 O O . LYS A 1 107 ? -0.555 -10.093 15.260 1.00 86.25 107 LYS A O 1
ATOM 835 N N . SER A 1 108 ? -0.013 -8.002 14.638 1.00 76.50 108 SER A N 1
ATOM 836 C CA . SER A 1 108 ? 0.092 -7.443 15.993 1.00 76.50 108 SER A CA 1
ATOM 837 C C . SER A 1 108 ? -1.257 -6.986 16.557 1.00 76.50 108 SER A C 1
ATOM 839 O O . SER A 1 108 ? -1.363 -6.686 17.749 1.00 76.50 108 SER A O 1
ATOM 841 N N . ALA A 1 109 ? -2.293 -6.975 15.716 1.00 67.75 109 ALA A N 1
ATOM 842 C CA . ALA A 1 109 ? -3.660 -6.681 16.091 1.00 67.75 109 ALA A CA 1
ATOM 843 C C . ALA A 1 109 ? -4.167 -7.571 17.243 1.00 67.75 109 ALA A C 1
ATOM 845 O O . ALA A 1 109 ? -3.976 -8.792 17.215 1.00 67.75 109 ALA A O 1
ATOM 846 N N . PRO A 1 110 ? -4.881 -7.002 18.234 1.00 63.66 110 PRO A N 1
ATOM 847 C CA . PRO A 1 110 ? -5.595 -7.812 19.208 1.00 63.66 110 PRO A CA 1
ATOM 848 C C . PRO A 1 110 ? -6.621 -8.684 18.475 1.00 63.66 110 PRO A C 1
ATOM 850 O O . PRO A 1 110 ? -7.446 -8.180 17.712 1.00 63.66 110 PRO A O 1
ATOM 853 N N . ASN A 1 111 ? -6.547 -9.999 18.694 1.00 54.59 111 ASN A N 1
ATOM 854 C CA . ASN A 1 111 ? -7.520 -10.949 18.165 1.00 54.59 111 ASN A CA 1
ATOM 855 C C . ASN A 1 111 ? -8.899 -10.541 18.713 1.00 54.59 111 ASN A C 1
ATOM 857 O O . ASN A 1 111 ? -9.015 -10.414 19.939 1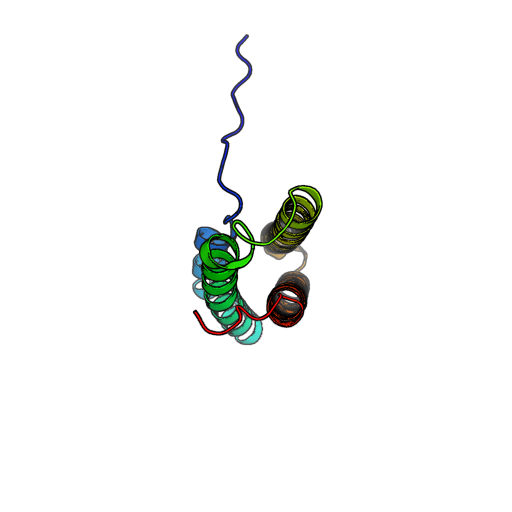.00 54.59 111 ASN A O 1
ATOM 861 N N . PRO A 1 112 ? -9.923 -10.292 17.875 1.00 47.91 112 PRO A N 1
ATOM 862 C CA . PRO A 1 112 ? -11.263 -10.086 18.392 1.00 47.91 112 PRO A CA 1
ATOM 863 C C . PRO A 1 112 ? -11.629 -11.389 19.100 1.00 47.91 112 PRO A C 1
ATOM 865 O O . PRO A 1 112 ? -11.766 -12.433 18.464 1.00 47.91 112 PRO A O 1
ATOM 868 N N . GLY A 1 113 ? -11.680 -11.373 20.434 1.00 45.72 113 GLY A N 1
ATOM 869 C CA . GLY A 1 113 ? -12.197 -12.513 21.185 1.00 45.72 113 GLY A CA 1
ATOM 870 C C . GLY A 1 113 ? -13.559 -12.925 20.608 1.00 45.72 113 GLY A C 1
ATOM 871 O O . GLY A 1 113 ? -14.232 -12.079 20.013 1.00 45.72 113 GLY A O 1
ATOM 872 N N . PRO A 1 114 ? -13.951 -14.206 20.726 1.00 38.69 114 PRO A N 1
ATOM 873 C CA . PRO A 1 114 ? -15.205 -14.676 20.151 1.00 38.69 114 PRO A CA 1
ATOM 874 C C . PRO A 1 114 ? -16.355 -13.789 20.638 1.00 38.69 114 PRO A C 1
ATOM 876 O O . PRO A 1 114 ? -16.522 -13.604 21.846 1.00 38.69 114 PRO A O 1
ATOM 879 N N . VAL A 1 115 ? -17.066 -13.202 19.671 1.00 43.81 115 VAL A N 1
ATOM 880 C CA . VAL A 1 115 ? -18.300 -12.431 19.872 1.00 43.81 115 VAL A CA 1
ATOM 881 C C . VAL A 1 115 ? -19.404 -13.351 20.370 1.00 43.81 115 VAL A C 1
ATOM 883 O O . VAL A 1 115 ? -19.473 -14.496 19.862 1.00 43.81 115 VAL A O 1
#

Radius of gyration: 15.86 Å; chains: 1; bounding box: 34×51×42 Å

Sequence (115 aa):
MGKTAQSNESPFGLQKLLPRMMTEPGAPARAITAARELLELDERLDHWFLTVAKPTLGPERLLAVLEESEQVEDAIQRAWDARQVAGWEPVCLSLESGLEKFSATLKSAPNPGPV

pLDDT: mean 84.16, std 18.3, range [36.59, 97.62]